Protein AF-A0A1B8RSX6-F1 (afdb_monomer_lite)

Secondary structure (DSSP, 8-state):
-----HHHHHHHHHHHHTTS-HHHHHHHHHHHHHHS-HHHHHHHHHHHHHHHHHHHHHHHHHHHHHHHHHHHHHHSTT-HHHHHHHHHHHHHHHHHHHHHHHHHHHHHHHHHHHHHHHHTT-S---HHHHHHHHHHHHTTT-

Sequence (142 aa):
MESKSYKDEMKELINKTGRKNFKDKNLMIVEDYYKRSEEDRVLLEKILKDFITDIDKVALLSLVVFTISPLIKALFNDNRLITIIVYLLLYVGSLKIITSFVKEYRFYNLYLDTINDIREKKIIVSKKLVEKIELQYDSKVE

pLDDT: mean 76.55, std 16.02, range [33.78, 93.25]

Foldseek 3Di:
DPPDPLVVVLVVLLVVCVPPDPVVNLLSLVLVLVVDDPVVNVVNLVVLVVLLVVLVVVVVVVVVVVVVLVVLCVVCVPPPPVSVVVVVVVVVVVVVVVVVSVSSNVSSVSSNVSVVCVVVCVPVCPVVNVVVSVVVVVVVVD

Radius of gyration: 21.36 Å; chains: 1; bounding box: 41×32×72 Å

Structure (mmCIF, N/CA/C/O backbone):
data_AF-A0A1B8RSX6-F1
#
_entry.id   AF-A0A1B8RSX6-F1
#
loop_
_atom_site.group_PDB
_atom_site.id
_atom_site.type_symbol
_atom_site.label_atom_id
_atom_site.label_alt_id
_atom_site.label_comp_id
_atom_site.label_asym_id
_atom_site.label_entity_id
_atom_site.label_seq_id
_atom_site.pdbx_PDB_ins_code
_atom_site.Cartn_x
_atom_site.Cartn_y
_atom_site.Cartn_z
_atom_site.occupancy
_atom_site.B_iso_or_equiv
_atom_site.auth_seq_id
_atom_site.auth_comp_id
_atom_site.auth_asym_id
_atom_site.auth_atom_id
_atom_site.pdbx_PDB_model_num
ATOM 1 N N . MET A 1 1 ? 3.512 21.001 16.336 1.00 39.47 1 MET A N 1
ATOM 2 C CA . MET A 1 1 ? 3.746 19.611 15.894 1.00 39.47 1 MET A CA 1
ATOM 3 C C . MET A 1 1 ? 3.639 19.612 14.386 1.00 39.47 1 MET A C 1
ATOM 5 O O . MET A 1 1 ? 2.578 19.959 13.889 1.00 39.47 1 MET A O 1
ATOM 9 N N . GLU A 1 2 ? 4.727 19.344 13.665 1.00 33.78 2 GLU A N 1
ATOM 10 C CA . GLU A 1 2 ? 4.635 19.134 12.216 1.00 33.78 2 GLU A CA 1
ATOM 11 C C . GLU A 1 2 ? 3.697 17.950 11.975 1.00 33.78 2 GLU A C 1
ATOM 13 O O . GLU A 1 2 ? 3.944 16.857 12.488 1.00 33.78 2 GLU A O 1
ATOM 18 N N . SER A 1 3 ? 2.588 18.169 11.262 1.00 49.25 3 SER A N 1
ATOM 19 C CA . SER A 1 3 ? 1.702 17.072 10.886 1.00 49.25 3 SER A CA 1
ATOM 20 C C . SER A 1 3 ? 2.465 16.197 9.897 1.00 49.25 3 SER A C 1
ATOM 22 O O . SER A 1 3 ? 2.623 16.565 8.729 1.00 49.25 3 SER A O 1
ATOM 24 N N . LYS A 1 4 ? 2.988 15.060 10.361 1.00 65.38 4 LYS A N 1
ATOM 25 C CA . LYS A 1 4 ? 3.533 14.039 9.467 1.00 65.38 4 LYS A CA 1
ATOM 26 C C . LYS A 1 4 ? 2.438 13.707 8.449 1.00 65.38 4 LYS A C 1
ATOM 28 O O . LYS A 1 4 ? 1.289 13.486 8.820 1.00 65.38 4 LYS A O 1
ATOM 33 N N . SER A 1 5 ? 2.764 13.747 7.160 1.00 84.00 5 SER A N 1
ATOM 34 C CA . SER A 1 5 ? 1.788 13.416 6.124 1.00 84.00 5 SER A CA 1
ATOM 35 C C . SER A 1 5 ? 1.351 11.961 6.294 1.00 84.00 5 SER A C 1
ATOM 37 O O . SER A 1 5 ? 2.199 11.085 6.473 1.00 84.00 5 SER A O 1
ATOM 39 N N . TYR A 1 6 ? 0.053 11.674 6.168 1.00 84.94 6 TYR A N 1
ATOM 40 C CA . TYR A 1 6 ? -0.481 10.304 6.180 1.00 84.94 6 TYR A CA 1
ATOM 41 C C . TYR A 1 6 ? 0.267 9.377 5.212 1.00 84.94 6 TYR A C 1
ATOM 43 O O . TYR A 1 6 ? 0.464 8.193 5.484 1.00 84.94 6 TYR A O 1
ATOM 51 N N . LYS A 1 7 ? 0.750 9.924 4.092 1.00 84.56 7 LYS A N 1
ATOM 52 C CA . LYS A 1 7 ? 1.560 9.189 3.118 1.00 84.56 7 LYS A CA 1
ATOM 53 C C . LYS A 1 7 ? 2.880 8.693 3.714 1.00 84.56 7 LYS A C 1
ATOM 55 O O . LYS A 1 7 ? 3.297 7.571 3.427 1.00 84.56 7 LYS A O 1
ATOM 60 N N . ASP A 1 8 ? 3.526 9.504 4.541 1.00 88.44 8 ASP A N 1
ATOM 61 C CA . ASP A 1 8 ? 4.802 9.164 5.169 1.00 88.44 8 ASP A CA 1
ATOM 62 C C . ASP A 1 8 ? 4.607 8.172 6.317 1.00 88.44 8 ASP A C 1
ATOM 64 O O . ASP A 1 8 ? 5.374 7.213 6.429 1.00 88.44 8 ASP A O 1
ATOM 68 N N . GLU A 1 9 ? 3.539 8.328 7.104 1.00 89.56 9 GLU A N 1
ATOM 69 C CA . GLU A 1 9 ? 3.153 7.352 8.131 1.00 89.56 9 GLU A CA 1
ATOM 70 C C . GLU A 1 9 ? 2.893 5.972 7.523 1.00 89.56 9 GLU A C 1
ATOM 72 O O . GLU A 1 9 ? 3.422 4.962 7.993 1.00 89.56 9 GLU A O 1
ATOM 77 N N . MET A 1 10 ? 2.133 5.925 6.426 1.00 91.25 10 MET A N 1
ATOM 78 C CA . MET A 1 10 ? 1.832 4.675 5.738 1.00 91.25 10 MET A CA 1
ATOM 79 C C . MET A 1 10 ? 3.077 4.040 5.115 1.00 91.25 10 MET A C 1
ATOM 81 O O . MET A 1 10 ? 3.253 2.826 5.211 1.00 91.25 10 MET A O 1
ATOM 85 N N . LYS A 1 11 ? 3.987 4.828 4.529 1.00 90.19 11 LYS A N 1
ATOM 86 C CA . LYS A 1 11 ? 5.282 4.318 4.044 1.00 90.19 11 LYS A CA 1
ATOM 87 C C . LYS A 1 11 ? 6.125 3.732 5.170 1.00 90.19 11 LYS A C 1
ATOM 89 O O . LYS A 1 11 ? 6.728 2.670 5.006 1.00 90.19 11 LYS A O 1
ATOM 94 N N . GLU A 1 12 ? 6.170 4.405 6.315 1.00 90.62 12 GLU A N 1
ATOM 95 C CA . GLU A 1 12 ? 6.879 3.914 7.493 1.00 90.62 12 GLU A CA 1
ATOM 96 C C . GLU A 1 12 ? 6.281 2.581 7.971 1.00 90.62 12 GLU A C 1
ATOM 98 O O . GLU A 1 12 ? 7.017 1.624 8.234 1.00 90.62 12 GLU A O 1
ATOM 103 N N . LEU A 1 13 ? 4.950 2.480 8.002 1.00 91.06 13 LEU A N 1
ATOM 104 C CA . LEU A 1 13 ? 4.243 1.263 8.389 1.00 91.06 13 LEU A CA 1
ATOM 105 C C . LEU A 1 13 ? 4.467 0.117 7.387 1.00 91.06 13 LEU A C 1
ATOM 107 O O . LEU A 1 13 ? 4.750 -1.008 7.806 1.00 91.06 13 LEU A O 1
ATOM 111 N N . ILE A 1 14 ? 4.452 0.389 6.078 1.00 91.31 14 ILE A N 1
ATOM 112 C CA . ILE A 1 14 ? 4.799 -0.578 5.018 1.00 91.31 14 ILE A CA 1
ATOM 113 C C . ILE A 1 14 ? 6.221 -1.107 5.211 1.00 91.31 14 ILE A C 1
ATOM 115 O O . ILE A 1 14 ? 6.457 -2.315 5.150 1.00 91.31 14 ILE A O 1
ATOM 119 N N . ASN A 1 15 ? 7.180 -0.226 5.490 1.00 89.88 15 ASN A N 1
ATOM 120 C CA . ASN A 1 15 ? 8.573 -0.620 5.691 1.00 89.88 15 ASN A CA 1
ATOM 121 C C . ASN A 1 15 ? 8.744 -1.491 6.945 1.00 89.88 15 ASN A C 1
ATOM 123 O O . ASN A 1 15 ? 9.442 -2.508 6.898 1.00 89.88 15 ASN A O 1
ATOM 127 N N . LYS A 1 16 ? 8.063 -1.147 8.046 1.00 87.88 16 LYS A N 1
ATOM 128 C CA . LYS A 1 16 ? 8.081 -1.935 9.292 1.00 87.88 16 LYS A CA 1
ATOM 129 C C . LYS A 1 16 ? 7.385 -3.293 9.149 1.00 87.88 16 LYS A C 1
ATOM 131 O O . LYS A 1 16 ? 7.770 -4.256 9.815 1.00 87.88 16 LYS A O 1
ATOM 136 N N . THR A 1 17 ? 6.369 -3.382 8.295 1.00 87.50 17 THR A N 1
ATOM 137 C CA . THR A 1 17 ? 5.570 -4.599 8.088 1.00 87.50 17 THR A CA 1
ATOM 138 C C . THR A 1 17 ? 6.101 -5.486 6.963 1.00 87.50 17 THR A C 1
ATOM 140 O O . THR A 1 17 ? 5.849 -6.688 6.974 1.00 87.50 17 THR A O 1
ATOM 143 N N . GLY A 1 18 ? 6.875 -4.953 6.013 1.00 78.81 18 GLY A N 1
ATOM 144 C CA . GLY A 1 18 ? 7.213 -5.611 4.745 1.00 78.81 18 GLY A CA 1
ATOM 145 C C . GLY A 1 18 ? 7.792 -7.026 4.859 1.00 78.81 18 GLY A C 1
ATOM 146 O O . GLY A 1 18 ? 7.445 -7.886 4.048 1.00 78.81 18 GLY A O 1
ATOM 147 N N . ARG A 1 19 ? 8.609 -7.295 5.888 1.00 82.38 19 ARG A N 1
ATOM 148 C CA . ARG A 1 19 ? 9.248 -8.607 6.134 1.00 82.38 19 ARG A CA 1
ATOM 149 C C . ARG A 1 19 ? 8.492 -9.517 7.108 1.00 82.38 19 ARG A C 1
ATOM 151 O O . ARG A 1 19 ? 8.939 -10.631 7.359 1.00 82.38 19 ARG A O 1
ATOM 158 N N . LYS A 1 20 ? 7.380 -9.055 7.679 1.00 84.44 20 LYS A N 1
ATOM 159 C CA . LYS A 1 20 ? 6.616 -9.818 8.671 1.00 84.44 20 LYS A CA 1
ATOM 160 C C . LYS A 1 20 ? 5.641 -10.796 8.011 1.00 84.44 20 LYS A C 1
ATOM 162 O O . LYS A 1 20 ? 5.239 -10.614 6.856 1.00 84.44 20 LYS A O 1
ATOM 167 N N . ASN A 1 21 ? 5.257 -11.834 8.753 1.00 83.94 21 ASN A N 1
ATOM 168 C CA . ASN A 1 21 ? 4.205 -12.757 8.329 1.00 83.94 21 ASN A CA 1
ATOM 169 C C . ASN A 1 21 ? 2.832 -12.049 8.324 1.00 83.94 21 ASN A C 1
ATOM 171 O O . ASN A 1 21 ? 2.674 -10.963 8.877 1.00 83.94 21 ASN A O 1
ATOM 175 N N . PHE A 1 22 ? 1.833 -12.657 7.685 1.00 77.31 22 PHE A N 1
ATOM 176 C CA . PHE A 1 22 ? 0.498 -12.065 7.536 1.00 77.31 22 PHE A CA 1
ATOM 177 C C . PHE A 1 22 ? -0.171 -11.717 8.878 1.00 77.31 22 PHE A C 1
ATOM 179 O O . PHE A 1 22 ? -0.727 -10.634 9.028 1.00 77.31 22 PHE A O 1
ATOM 186 N N . LYS A 1 23 ? -0.060 -12.598 9.879 1.00 76.06 23 LYS A N 1
ATOM 187 C CA . LYS A 1 23 ? -0.668 -12.399 11.201 1.00 76.06 23 LYS A CA 1
ATOM 188 C C . LYS A 1 23 ? -0.088 -11.177 11.918 1.00 76.06 23 LYS A C 1
ATOM 190 O O . LYS A 1 23 ? -0.837 -10.364 12.449 1.00 76.06 23 LYS A O 1
ATOM 195 N N . ASP A 1 24 ? 1.231 -11.028 11.888 1.00 82.06 24 ASP A N 1
ATOM 196 C CA . ASP A 1 24 ? 1.929 -9.903 12.509 1.00 82.06 24 ASP A CA 1
ATOM 197 C C . ASP A 1 24 ? 1.645 -8.587 11.775 1.00 82.06 24 ASP A C 1
ATOM 199 O O . ASP A 1 24 ? 1.589 -7.533 12.403 1.00 82.06 24 ASP A O 1
ATOM 203 N N . LYS A 1 25 ? 1.444 -8.634 10.451 1.00 83.94 25 LYS A N 1
ATOM 204 C CA . LYS A 1 25 ? 1.013 -7.466 9.668 1.00 83.94 25 LYS A CA 1
ATOM 205 C C . LYS A 1 25 ? -0.362 -6.986 10.114 1.00 83.94 25 LYS A C 1
ATOM 207 O O . LYS A 1 25 ? -0.501 -5.809 10.433 1.00 83.94 25 LYS A O 1
ATOM 212 N N . ASN A 1 26 ? -1.332 -7.896 10.198 1.00 83.12 26 ASN A N 1
ATOM 213 C CA . ASN A 1 26 ? -2.678 -7.563 10.661 1.00 83.12 26 ASN A CA 1
ATOM 214 C C . ASN A 1 26 ? -2.646 -7.015 12.085 1.00 83.12 26 ASN A C 1
ATOM 216 O O . ASN A 1 26 ? -3.274 -6.001 12.356 1.00 83.12 26 ASN A O 1
ATOM 220 N N . LEU A 1 27 ? -1.859 -7.623 12.977 1.00 82.25 27 LEU A N 1
ATOM 221 C CA . LEU A 1 27 ? -1.719 -7.137 14.346 1.00 82.25 27 LEU A CA 1
ATOM 222 C C . LEU A 1 27 ? -1.222 -5.685 14.397 1.00 82.25 27 LEU A C 1
ATOM 224 O O . LEU A 1 27 ? -1.789 -4.864 15.109 1.00 82.25 27 LEU A O 1
ATOM 228 N N . MET A 1 28 ? -0.198 -5.352 13.610 1.00 87.69 28 MET A N 1
ATOM 229 C CA . MET A 1 28 ? 0.330 -3.987 13.554 1.00 87.69 28 MET A CA 1
ATOM 230 C C . MET A 1 28 ? -0.666 -2.981 12.972 1.00 87.69 28 MET A C 1
ATOM 232 O O . MET A 1 28 ? -0.682 -1.836 13.410 1.00 87.69 28 MET A O 1
ATOM 236 N N . ILE A 1 29 ? -1.481 -3.395 11.999 1.00 89.50 29 ILE A N 1
ATOM 237 C CA . ILE A 1 29 ? -2.552 -2.566 11.430 1.00 89.50 29 ILE A CA 1
ATOM 238 C C . ILE A 1 29 ? -3.623 -2.292 12.489 1.00 89.50 29 ILE A C 1
ATOM 240 O O . ILE A 1 29 ? -4.017 -1.146 12.679 1.00 89.50 29 ILE A O 1
ATOM 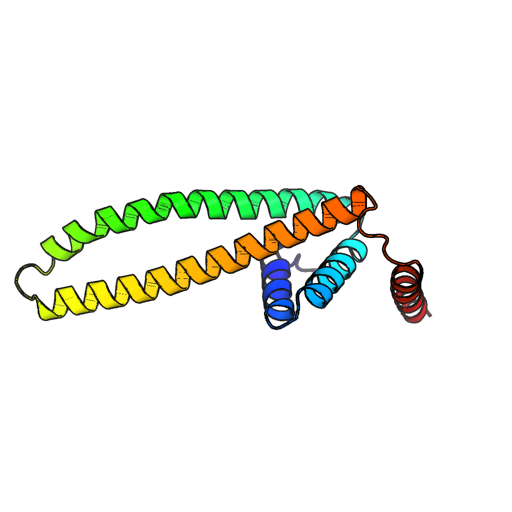244 N N . VAL A 1 30 ? -4.048 -3.329 13.217 1.00 86.19 30 VAL A N 1
ATOM 245 C CA . VAL A 1 30 ? -5.008 -3.207 14.323 1.00 86.19 30 VAL A CA 1
ATOM 246 C C . VAL A 1 30 ? -4.471 -2.239 15.383 1.00 86.19 30 VAL A C 1
ATOM 248 O O . VAL A 1 30 ? -5.170 -1.312 15.781 1.00 86.19 30 VAL A O 1
ATOM 251 N N . GLU A 1 31 ? -3.218 -2.410 15.809 1.00 86.38 31 GLU A N 1
ATOM 252 C CA . GLU A 1 31 ? -2.580 -1.517 16.781 1.00 86.38 31 GLU A CA 1
ATOM 253 C C . GLU A 1 31 ? -2.494 -0.064 16.291 1.00 86.38 31 GLU A C 1
ATOM 255 O O . GLU A 1 31 ? -2.723 0.849 17.079 1.00 86.38 31 GLU A O 1
ATOM 260 N N . ASP A 1 32 ? -2.149 0.170 15.021 1.00 90.06 32 ASP A N 1
ATOM 261 C CA . ASP A 1 32 ? -2.099 1.519 14.440 1.00 90.06 32 ASP A CA 1
ATOM 262 C C . ASP A 1 32 ? -3.491 2.164 14.398 1.00 90.06 32 ASP A C 1
ATOM 264 O O . ASP A 1 32 ? -3.652 3.309 14.815 1.00 90.06 32 ASP A O 1
ATOM 268 N N . TYR A 1 33 ? -4.507 1.409 13.978 1.00 87.88 33 TYR A N 1
ATOM 269 C CA . TYR A 1 33 ? -5.884 1.888 13.893 1.00 87.88 33 TYR A CA 1
ATOM 270 C C . TYR A 1 33 ? -6.441 2.273 15.270 1.00 87.88 33 TYR A C 1
ATOM 272 O O . TYR A 1 33 ? -7.013 3.353 15.434 1.00 87.88 33 TYR A O 1
ATOM 280 N N . TYR A 1 34 ? -6.227 1.439 16.294 1.00 85.12 34 TYR A N 1
ATOM 281 C CA . TYR A 1 34 ? -6.733 1.713 17.642 1.00 85.12 34 TYR A CA 1
ATOM 282 C C . TYR A 1 34 ? -5.986 2.834 18.377 1.00 85.12 34 TYR A C 1
ATOM 284 O O . TYR A 1 34 ? -6.588 3.489 19.225 1.00 85.12 34 TYR A O 1
ATOM 292 N N . LYS A 1 35 ? -4.726 3.121 18.026 1.00 87.62 35 LYS A N 1
ATOM 293 C CA . LYS A 1 35 ? -3.972 4.262 18.585 1.00 87.62 35 LYS A CA 1
ATOM 294 C C . LYS A 1 35 ? -4.497 5.627 18.135 1.00 87.62 35 LYS A C 1
ATOM 296 O O . LYS A 1 35 ? -4.166 6.632 18.755 1.00 87.62 35 LYS A O 1
ATOM 301 N N . ARG A 1 36 ? -5.274 5.676 17.053 1.00 85.00 36 ARG A N 1
ATOM 302 C CA . ARG A 1 36 ? -5.829 6.913 16.489 1.00 85.00 36 ARG A CA 1
ATOM 303 C C . ARG A 1 36 ? -7.157 7.277 17.151 1.00 85.00 36 ARG A C 1
ATOM 305 O O . ARG A 1 36 ? -7.888 6.391 17.607 1.00 85.00 36 ARG A O 1
ATOM 312 N N . SER A 1 37 ? -7.465 8.574 17.167 1.00 86.81 37 SER A N 1
ATOM 313 C CA . SER A 1 37 ? -8.775 9.086 17.579 1.00 86.81 37 SER A CA 1
ATOM 314 C C . SER A 1 37 ? -9.876 8.615 16.618 1.00 86.81 37 SER A C 1
ATOM 316 O O . SER A 1 37 ? -9.597 8.175 15.502 1.00 86.81 37 SER A O 1
ATOM 318 N N . GLU A 1 38 ? -11.140 8.685 17.034 1.00 81.38 38 GLU A N 1
ATOM 319 C CA . GLU A 1 38 ? -12.261 8.282 16.175 1.00 81.38 38 GLU A CA 1
ATOM 320 C C . GLU A 1 38 ? -12.347 9.129 14.895 1.00 81.38 38 GLU A C 1
ATOM 322 O O . GLU A 1 38 ? -12.512 8.583 13.803 1.00 81.38 38 GLU A O 1
ATOM 327 N N . GLU A 1 39 ? -12.139 10.441 15.010 1.00 85.75 39 GLU A N 1
ATOM 328 C CA . GLU A 1 39 ? -12.108 11.364 13.872 1.00 85.75 39 GLU A CA 1
ATOM 329 C C . GLU A 1 39 ? -10.959 11.033 12.903 1.00 85.75 39 GLU A C 1
ATOM 331 O O . GLU A 1 39 ? -11.168 10.953 11.687 1.00 85.75 39 GLU A O 1
ATOM 336 N N . ASP A 1 40 ? -9.765 10.740 13.434 1.00 87.44 40 ASP A N 1
ATOM 337 C CA . ASP A 1 40 ? -8.598 10.363 12.627 1.00 87.44 40 ASP A CA 1
ATOM 338 C C . ASP A 1 40 ? -8.782 9.018 11.921 1.00 87.44 40 ASP A C 1
ATOM 340 O O . ASP A 1 40 ? -8.294 8.837 10.807 1.00 87.44 40 ASP A O 1
ATOM 344 N N . ARG A 1 41 ? -9.493 8.060 12.529 1.00 88.06 41 ARG A N 1
ATOM 345 C CA . ARG A 1 41 ? -9.796 6.765 11.893 1.00 88.06 41 ARG A CA 1
ATOM 346 C C . ARG A 1 41 ? -10.662 6.949 10.651 1.00 88.06 41 ARG A C 1
ATOM 348 O O . ARG A 1 41 ? -10.366 6.375 9.603 1.00 88.06 41 ARG A O 1
ATOM 355 N N . VAL A 1 42 ? -11.692 7.791 10.747 1.00 87.62 42 VAL A N 1
ATOM 356 C CA . VAL A 1 42 ? -12.568 8.111 9.609 1.00 87.62 42 VAL A CA 1
ATOM 357 C C . VAL A 1 42 ? -11.784 8.817 8.502 1.00 87.62 42 VAL A C 1
ATOM 359 O O . VAL A 1 42 ? -11.983 8.525 7.318 1.00 87.62 42 VAL A O 1
ATOM 362 N N . LEU A 1 43 ? -10.886 9.734 8.868 1.00 89.56 43 LEU A N 1
ATOM 363 C CA . LEU A 1 43 ? -10.032 10.428 7.906 1.00 89.56 43 LEU A CA 1
ATOM 364 C C . LEU A 1 43 ? -9.041 9.468 7.232 1.00 89.56 43 LEU A C 1
ATOM 366 O O . LEU A 1 43 ? -8.920 9.478 6.006 1.00 89.56 43 LEU A O 1
ATOM 370 N N . LEU A 1 44 ? -8.396 8.596 8.007 1.00 90.75 44 LEU A N 1
ATOM 371 C CA . LEU A 1 44 ? -7.469 7.584 7.508 1.00 90.75 44 LEU A CA 1
ATOM 372 C C . LEU A 1 44 ? -8.136 6.666 6.478 1.00 90.75 44 LEU A C 1
ATOM 374 O O . LEU A 1 44 ? -7.556 6.410 5.427 1.00 90.75 44 LEU A O 1
ATOM 378 N N . GLU A 1 45 ? -9.358 6.200 6.735 1.00 90.88 45 GLU A N 1
ATOM 379 C CA . GLU A 1 45 ? -10.094 5.349 5.790 1.00 90.88 45 GLU A CA 1
ATOM 380 C C . GLU A 1 45 ? -10.352 6.031 4.446 1.00 90.88 45 GLU A C 1
ATOM 382 O O . GLU A 1 45 ? -10.230 5.394 3.397 1.00 90.88 45 GLU A O 1
ATOM 387 N N . LYS A 1 46 ? -10.709 7.321 4.463 1.00 90.75 46 LYS A N 1
ATOM 388 C CA . LYS A 1 46 ? -10.886 8.107 3.233 1.00 90.75 46 LYS A CA 1
ATOM 389 C C . LYS A 1 46 ? -9.564 8.222 2.480 1.00 90.75 46 LYS A C 1
ATOM 391 O O . LYS A 1 46 ? -9.512 7.916 1.294 1.00 90.75 46 LYS A O 1
ATOM 396 N N . ILE A 1 47 ? -8.488 8.548 3.191 1.00 91.50 47 ILE A N 1
ATOM 397 C CA . ILE A 1 47 ? -7.152 8.703 2.607 1.00 91.50 47 ILE A CA 1
ATOM 398 C C . ILE A 1 47 ? -6.631 7.384 2.017 1.00 91.50 47 ILE A C 1
ATOM 400 O O . ILE A 1 47 ? -6.051 7.381 0.935 1.00 91.50 47 ILE A O 1
ATOM 404 N N . LEU A 1 48 ? -6.856 6.247 2.682 1.00 92.44 48 LEU A N 1
ATOM 405 C CA . LEU A 1 48 ? -6.475 4.931 2.159 1.00 92.44 48 LEU A CA 1
ATOM 406 C C . LEU A 1 48 ? -7.193 4.617 0.838 1.00 92.44 48 LEU A C 1
ATOM 408 O O . LEU A 1 48 ? -6.568 4.100 -0.089 1.00 92.44 48 LEU A O 1
ATOM 412 N N . LYS A 1 49 ? -8.482 4.963 0.725 1.00 92.88 49 LYS A N 1
ATOM 413 C CA . LYS A 1 49 ? -9.245 4.821 -0.526 1.00 92.88 49 LYS A CA 1
ATOM 414 C C . LYS A 1 49 ? -8.726 5.748 -1.622 1.00 92.88 49 LYS A C 1
ATOM 416 O O . LYS A 1 49 ? -8.621 5.319 -2.773 1.00 92.88 49 LYS A O 1
ATOM 421 N N . ASP A 1 50 ? -8.360 6.977 -1.272 1.00 91.12 50 ASP A N 1
ATOM 422 C CA . ASP A 1 50 ? -7.767 7.924 -2.219 1.00 91.12 50 ASP A CA 1
ATOM 423 C C . ASP A 1 50 ? -6.417 7.410 -2.737 1.00 91.12 50 ASP A C 1
ATOM 425 O O . ASP A 1 50 ? -6.186 7.406 -3.945 1.00 91.12 50 ASP A O 1
ATOM 429 N N . PHE A 1 51 ? -5.563 6.865 -1.863 1.00 90.06 51 PHE A N 1
ATOM 430 C CA . PHE A 1 51 ? -4.295 6.255 -2.274 1.00 90.06 51 PHE A CA 1
ATOM 431 C C . PHE A 1 51 ? -4.489 5.070 -3.219 1.00 90.06 51 PHE A C 1
ATOM 433 O O . PHE A 1 51 ? -3.773 4.967 -4.212 1.00 90.06 51 PHE A O 1
ATOM 440 N N . ILE A 1 52 ? -5.457 4.191 -2.949 1.00 89.81 52 ILE A N 1
ATOM 441 C CA . ILE A 1 52 ? -5.799 3.080 -3.851 1.00 89.81 52 ILE A CA 1
ATOM 442 C C . ILE A 1 52 ? -6.234 3.623 -5.216 1.00 89.81 52 ILE A C 1
ATOM 444 O O . ILE A 1 52 ? -5.698 3.211 -6.243 1.00 89.81 52 ILE A O 1
ATOM 448 N N . THR A 1 53 ? -7.134 4.607 -5.214 1.00 88.75 53 THR A N 1
ATOM 449 C CA . THR A 1 53 ? -7.657 5.235 -6.435 1.00 88.75 53 THR A CA 1
ATOM 450 C C . THR A 1 53 ? -6.547 5.896 -7.254 1.00 88.75 53 THR A C 1
ATOM 452 O O . THR A 1 53 ? -6.537 5.817 -8.482 1.00 88.75 53 THR A O 1
ATOM 455 N N . ASP A 1 54 ? -5.583 6.539 -6.599 1.00 85.69 54 ASP A N 1
ATOM 456 C CA . ASP A 1 54 ? -4.437 7.141 -7.275 1.00 85.69 54 ASP A CA 1
ATOM 457 C C . ASP A 1 54 ? -3.512 6.092 -7.898 1.00 85.69 54 ASP A C 1
ATOM 459 O O . ASP A 1 54 ? -3.026 6.298 -9.011 1.00 85.69 54 ASP A O 1
ATOM 463 N N . ILE A 1 55 ? -3.312 4.943 -7.246 1.00 84.38 55 ILE A N 1
ATOM 464 C CA . ILE A 1 55 ? -2.553 3.829 -7.833 1.00 84.38 55 ILE A CA 1
ATOM 465 C C . ILE A 1 55 ? -3.289 3.244 -9.046 1.00 84.38 55 ILE A C 1
ATOM 467 O O . ILE A 1 55 ? -2.655 2.972 -10.068 1.00 84.38 55 ILE A O 1
ATOM 471 N N . ASP A 1 56 ? -4.614 3.118 -8.988 1.00 80.44 56 ASP A N 1
ATOM 472 C CA . ASP A 1 56 ? -5.416 2.643 -10.122 1.00 80.44 56 ASP A CA 1
ATOM 473 C C . ASP A 1 56 ? -5.310 3.592 -11.331 1.00 80.44 56 ASP A C 1
ATOM 475 O O . ASP A 1 56 ? -5.192 3.144 -12.475 1.00 80.44 56 ASP A O 1
ATOM 479 N N . LYS A 1 57 ? -5.226 4.912 -11.105 1.00 78.38 57 LYS A N 1
ATOM 480 C CA . LYS A 1 57 ? -4.911 5.881 -12.176 1.00 78.38 57 LYS A CA 1
ATOM 481 C C . LYS A 1 57 ? -3.504 5.672 -12.748 1.00 78.38 57 LYS A C 1
ATOM 483 O O . LYS A 1 57 ? -3.296 5.861 -13.945 1.00 78.38 57 LYS A O 1
ATOM 488 N N . VAL A 1 58 ? -2.529 5.264 -11.933 1.00 72.69 58 VAL A N 1
ATOM 489 C CA . VAL A 1 58 ? -1.168 4.944 -12.406 1.00 72.69 58 VAL A CA 1
ATOM 490 C C . VAL A 1 58 ? -1.148 3.680 -13.272 1.00 72.69 58 VAL A C 1
ATOM 492 O O . VAL A 1 58 ? -0.351 3.598 -14.209 1.00 72.69 58 VAL A O 1
ATOM 495 N N . ALA A 1 59 ? -2.060 2.728 -13.058 1.00 66.25 59 ALA A N 1
ATOM 496 C CA . ALA A 1 59 ? -2.218 1.601 -13.978 1.00 66.25 59 ALA A CA 1
ATOM 497 C C . ALA A 1 59 ? -2.571 2.075 -15.403 1.00 66.25 59 ALA A C 1
ATOM 499 O O . ALA A 1 59 ? -2.061 1.514 -16.372 1.00 66.25 59 ALA A O 1
ATOM 500 N N . LEU A 1 60 ? -3.327 3.170 -15.556 1.00 62.75 60 LEU A N 1
ATOM 501 C CA . LEU A 1 60 ? -3.589 3.790 -16.864 1.00 62.75 60 LEU A CA 1
ATOM 502 C C . LEU A 1 60 ? -2.341 4.465 -17.459 1.00 62.75 60 LEU A C 1
ATOM 504 O O . LEU A 1 60 ? -2.145 4.417 -18.671 1.00 62.75 60 LEU A O 1
ATOM 508 N N .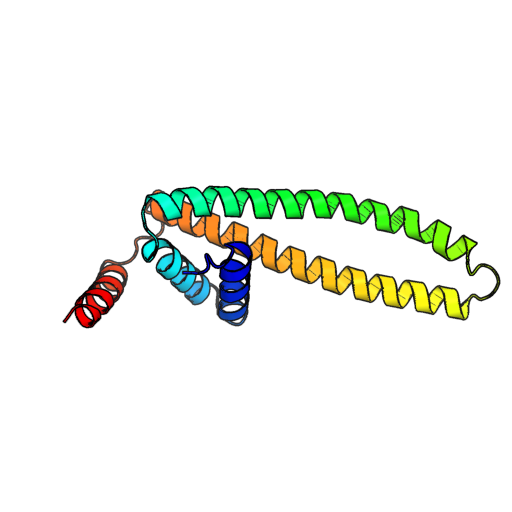 LEU A 1 61 ? -1.443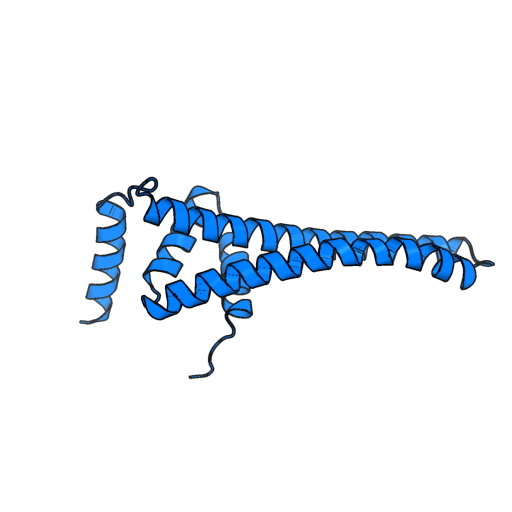 5.018 -16.634 1.00 61.50 61 LEU A N 1
ATOM 509 C CA . LEU A 1 61 ? -0.151 5.564 -17.087 1.00 61.50 61 LEU A CA 1
ATOM 510 C C . LEU A 1 61 ? 0.773 4.493 -17.691 1.00 61.50 61 LEU A C 1
ATOM 512 O O . LEU A 1 61 ? 1.642 4.829 -18.494 1.00 61.50 61 LEU A O 1
ATOM 516 N N . SER A 1 62 ? 0.570 3.205 -17.387 1.00 64.12 62 SER A N 1
ATOM 517 C CA . SER A 1 62 ? 1.319 2.119 -18.040 1.00 64.12 62 SER A CA 1
ATOM 518 C C . SER A 1 62 ? 1.095 2.064 -19.562 1.00 64.12 62 SER A C 1
ATOM 520 O O . SER A 1 62 ? 1.998 1.658 -20.294 1.00 64.12 62 SER A O 1
ATOM 522 N N . LEU A 1 63 ? -0.038 2.574 -20.068 1.00 64.38 63 LEU A N 1
ATOM 523 C CA . LEU A 1 63 ? -0.297 2.715 -21.508 1.00 64.38 63 LEU A CA 1
ATOM 524 C C . LEU A 1 63 ? 0.663 3.705 -22.184 1.00 64.38 63 LEU A C 1
ATOM 526 O O . LEU A 1 63 ? 1.016 3.525 -23.348 1.00 64.38 63 LEU A O 1
ATOM 530 N N . VAL A 1 64 ? 1.165 4.704 -21.451 1.00 66.19 64 VAL A N 1
ATOM 531 C CA . VAL A 1 64 ? 2.137 5.680 -21.972 1.00 66.19 64 VAL A CA 1
ATOM 532 C C . VAL A 1 64 ? 3.475 5.007 -22.312 1.00 66.19 64 VAL A C 1
ATOM 534 O O . VAL A 1 64 ? 4.168 5.416 -23.246 1.00 66.19 64 VAL A O 1
ATOM 537 N N . VAL A 1 65 ? 3.821 3.904 -21.640 1.00 65.44 65 VAL A N 1
ATOM 538 C CA . VAL A 1 65 ? 5.033 3.120 -21.942 1.00 65.44 65 VAL A CA 1
ATOM 539 C C . VAL A 1 65 ? 4.984 2.537 -23.362 1.00 65.44 65 VAL A C 1
ATOM 541 O O . VAL A 1 65 ? 6.009 2.495 -24.047 1.00 65.44 65 VAL A O 1
ATOM 544 N N . PHE A 1 66 ? 3.794 2.180 -23.861 1.00 66.44 66 PHE A N 1
ATOM 545 C CA . PHE A 1 66 ? 3.623 1.726 -25.245 1.00 66.44 66 PHE A CA 1
ATOM 546 C C . PHE A 1 66 ? 3.867 2.848 -26.260 1.00 66.44 66 PHE A C 1
ATOM 548 O O . PHE A 1 66 ? 4.459 2.598 -27.309 1.00 66.44 66 PHE A O 1
ATOM 555 N N . THR A 1 67 ? 3.497 4.091 -25.935 1.00 67.88 67 THR A N 1
ATOM 556 C CA . THR A 1 67 ? 3.774 5.260 -26.793 1.00 67.88 67 THR A CA 1
ATOM 557 C C . THR A 1 67 ? 5.237 5.713 -26.769 1.00 67.88 67 THR A C 1
ATOM 559 O O . THR A 1 67 ? 5.709 6.314 -27.730 1.00 67.88 67 THR A O 1
ATOM 562 N N . ILE A 1 68 ? 5.993 5.380 -25.719 1.00 73.06 68 ILE A N 1
ATOM 563 C CA . ILE A 1 68 ? 7.418 5.726 -25.597 1.00 73.06 68 ILE A CA 1
ATOM 564 C C . ILE A 1 68 ? 8.302 4.858 -26.513 1.00 73.06 68 ILE A C 1
ATOM 566 O O . ILE A 1 68 ? 9.318 5.333 -27.021 1.00 73.06 68 ILE A O 1
ATOM 570 N N . SER A 1 69 ? 7.907 3.613 -26.794 1.00 72.44 69 SER A N 1
ATOM 571 C CA . SER A 1 69 ? 8.669 2.717 -27.681 1.00 72.44 69 SER A CA 1
ATOM 572 C C . SER A 1 69 ? 8.906 3.275 -29.098 1.00 72.44 69 SER A C 1
ATOM 574 O O . SER A 1 69 ? 10.061 3.350 -29.524 1.00 72.44 69 SER A O 1
ATOM 576 N N . PRO A 1 70 ? 7.885 3.726 -29.855 1.00 71.81 70 PRO A N 1
ATOM 577 C CA . PRO A 1 70 ? 8.122 4.306 -31.178 1.00 71.81 70 PRO A CA 1
ATOM 578 C C . PRO A 1 70 ? 8.983 5.580 -31.130 1.00 71.81 70 PRO A C 1
ATOM 580 O O . PRO A 1 70 ? 9.787 5.783 -32.037 1.00 71.81 70 PRO A O 1
ATOM 583 N N . LEU A 1 71 ? 8.898 6.384 -30.062 1.00 72.56 71 LEU A N 1
ATOM 584 C CA . LEU A 1 71 ? 9.743 7.572 -29.870 1.00 72.56 71 LEU A CA 1
ATOM 585 C C . LEU A 1 71 ? 11.223 7.210 -29.681 1.00 72.56 71 LEU A C 1
ATOM 587 O O . LEU A 1 71 ? 12.091 7.810 -30.310 1.00 72.56 71 LEU A O 1
ATOM 591 N N . ILE A 1 72 ? 11.525 6.194 -28.869 1.00 73.94 72 ILE A N 1
ATOM 592 C CA . ILE A 1 72 ? 12.904 5.713 -28.672 1.00 73.94 72 ILE A CA 1
ATOM 593 C C . ILE A 1 72 ? 13.468 5.160 -29.974 1.00 73.94 72 ILE A C 1
ATOM 595 O O . ILE A 1 72 ? 14.610 5.445 -30.331 1.00 73.94 72 ILE A O 1
ATOM 599 N N . LYS A 1 73 ? 12.657 4.393 -30.709 1.00 73.75 73 LYS A N 1
ATOM 600 C CA . LYS A 1 73 ? 13.059 3.846 -32.005 1.00 73.75 73 LYS A CA 1
ATOM 601 C C . LYS A 1 73 ? 13.337 4.953 -33.030 1.00 73.75 73 LYS A C 1
ATOM 603 O O . LYS A 1 73 ? 14.277 4.818 -33.803 1.00 73.75 73 LYS A O 1
ATOM 608 N N . ALA A 1 74 ? 12.565 6.042 -33.010 1.00 73.38 74 ALA A N 1
ATOM 609 C CA . ALA A 1 74 ? 12.787 7.201 -33.872 1.00 73.38 74 ALA A CA 1
ATOM 610 C C . ALA A 1 74 ? 14.076 7.970 -33.522 1.00 73.38 74 ALA A C 1
ATOM 612 O O . ALA A 1 74 ? 14.769 8.427 -34.425 1.00 73.38 74 ALA A O 1
ATOM 613 N N . LEU A 1 75 ? 14.425 8.080 -32.234 1.00 75.38 75 LEU A N 1
ATOM 614 C CA . LEU A 1 75 ? 15.609 8.819 -31.771 1.00 75.38 75 LEU A CA 1
ATOM 615 C C . LEU A 1 75 ? 16.936 8.065 -31.961 1.00 75.38 75 LEU A C 1
ATOM 617 O O . LEU A 1 75 ? 17.969 8.696 -32.157 1.00 75.38 75 LEU A O 1
ATOM 621 N N . PHE A 1 76 ? 16.925 6.730 -31.900 1.00 76.12 76 PHE A N 1
ATOM 622 C CA . PHE A 1 76 ? 18.143 5.901 -31.918 1.00 76.12 76 PHE A CA 1
ATOM 623 C C . PHE A 1 76 ? 18.215 4.931 -33.106 1.00 76.12 76 PHE A C 1
ATOM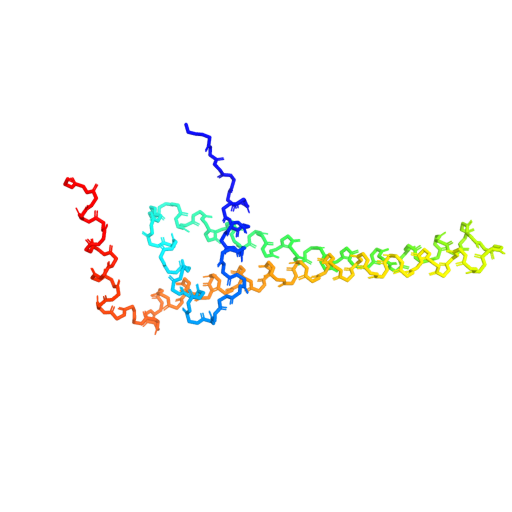 625 O O . PHE A 1 76 ? 18.905 3.911 -33.038 1.00 76.12 76 PHE A O 1
ATOM 632 N N . ASN A 1 77 ? 17.516 5.256 -34.198 1.00 68.94 77 ASN A N 1
ATOM 633 C CA . ASN A 1 77 ? 17.274 4.372 -35.343 1.00 68.94 77 ASN A CA 1
ATOM 634 C C . ASN A 1 77 ? 18.552 3.721 -35.922 1.00 68.94 77 ASN A C 1
ATOM 636 O O . ASN A 1 77 ? 18.526 2.553 -36.310 1.00 68.94 77 ASN A O 1
ATOM 640 N N . ASP A 1 78 ? 19.682 4.433 -35.894 1.00 74.69 78 ASP A N 1
ATOM 641 C CA . ASP A 1 78 ? 20.951 3.974 -36.477 1.00 74.69 78 ASP A CA 1
ATOM 642 C C . ASP A 1 78 ? 21.817 3.137 -35.520 1.00 74.69 78 ASP A C 1
ATOM 644 O O . ASP A 1 78 ? 22.693 2.391 -35.957 1.00 74.69 78 ASP A O 1
ATOM 648 N N . ASN A 1 79 ? 21.556 3.186 -34.209 1.00 80.69 79 ASN A N 1
ATOM 649 C CA . ASN A 1 79 ? 22.353 2.488 -33.198 1.00 80.69 79 ASN A CA 1
ATOM 650 C C . ASN A 1 79 ? 21.520 1.443 -32.448 1.00 80.69 79 ASN A C 1
ATOM 652 O O . ASN A 1 79 ? 21.005 1.670 -31.346 1.00 80.69 79 ASN A O 1
ATOM 656 N N . ARG A 1 80 ? 21.451 0.237 -33.030 1.00 79.56 80 ARG A N 1
ATOM 657 C CA . ARG A 1 80 ? 20.743 -0.922 -32.452 1.00 79.56 80 ARG A CA 1
ATOM 658 C C . ARG A 1 80 ? 21.193 -1.251 -31.025 1.00 79.56 80 ARG A C 1
ATOM 660 O O . ARG A 1 80 ? 20.345 -1.509 -30.179 1.00 79.56 80 ARG A O 1
ATOM 667 N N . LEU A 1 81 ? 22.498 -1.210 -30.744 1.00 82.50 81 LEU A N 1
ATOM 668 C CA . LEU A 1 81 ? 23.048 -1.505 -29.411 1.00 82.50 81 LEU A CA 1
ATOM 669 C C . LEU A 1 81 ? 22.565 -0.506 -28.348 1.00 82.50 81 LEU A C 1
ATOM 671 O O . LEU A 1 81 ? 22.102 -0.919 -27.288 1.00 82.50 81 LEU A O 1
ATOM 675 N N . ILE A 1 82 ? 22.602 0.796 -28.653 1.00 83.12 82 ILE A N 1
ATOM 676 C CA . ILE A 1 82 ? 22.131 1.854 -27.743 1.00 83.12 82 ILE A CA 1
ATOM 677 C C . ILE A 1 82 ? 20.626 1.714 -27.510 1.00 83.12 82 ILE A C 1
ATOM 679 O O . ILE A 1 82 ? 20.172 1.738 -26.369 1.00 83.12 82 ILE A O 1
ATOM 683 N N . THR A 1 83 ? 19.863 1.480 -28.579 1.00 81.19 83 THR A N 1
ATOM 684 C CA . THR A 1 83 ? 18.414 1.256 -28.510 1.00 81.19 83 THR A CA 1
ATOM 685 C C . THR A 1 83 ? 18.063 0.096 -27.570 1.00 81.19 83 THR A C 1
ATOM 687 O O . THR A 1 83 ? 17.188 0.236 -26.716 1.00 81.19 83 THR A O 1
ATOM 690 N N . ILE A 1 84 ? 18.771 -1.036 -27.680 1.00 82.44 84 ILE A N 1
ATOM 691 C CA . ILE A 1 84 ? 18.576 -2.205 -26.806 1.00 82.44 84 ILE A CA 1
ATOM 692 C C . ILE A 1 84 ? 18.862 -1.851 -25.343 1.00 82.44 84 ILE A C 1
ATOM 694 O O . ILE A 1 84 ? 18.057 -2.181 -24.474 1.00 82.44 84 ILE A O 1
ATOM 698 N N . ILE A 1 85 ? 19.970 -1.158 -25.061 1.00 86.31 85 ILE A N 1
ATOM 699 C CA . ILE A 1 85 ? 20.338 -0.759 -23.693 1.00 86.31 85 ILE A CA 1
ATOM 700 C C . ILE A 1 85 ? 19.268 0.159 -23.086 1.00 86.31 85 ILE A C 1
ATOM 702 O O . ILE A 1 85 ? 18.858 -0.054 -21.945 1.00 86.31 85 ILE A O 1
ATOM 706 N N . VAL A 1 86 ? 18.774 1.139 -23.847 1.00 85.44 86 VAL A N 1
ATOM 707 C CA . VAL A 1 86 ? 17.718 2.062 -23.397 1.00 85.44 86 VAL A CA 1
ATOM 708 C C . VAL A 1 86 ? 16.436 1.302 -23.056 1.00 85.44 86 VAL A C 1
ATOM 710 O O . VAL A 1 86 ? 15.865 1.520 -21.986 1.00 85.44 86 VAL A O 1
ATOM 713 N N . TYR A 1 87 ? 16.007 0.365 -23.906 1.00 83.44 87 TYR A N 1
ATOM 714 C CA . TYR A 1 87 ? 14.843 -0.473 -23.607 1.00 83.44 87 TYR A CA 1
ATOM 715 C C . TYR A 1 87 ? 15.034 -1.322 -22.354 1.00 83.44 87 TYR A C 1
ATOM 717 O O . TYR A 1 87 ? 14.114 -1.438 -21.547 1.00 83.44 87 TYR A O 1
ATOM 725 N N . LEU A 1 88 ? 16.225 -1.889 -22.167 1.00 85.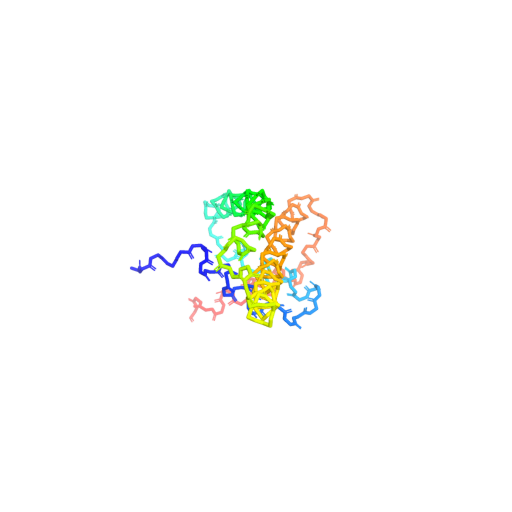62 88 LEU A N 1
ATOM 726 C CA . LEU A 1 88 ? 16.533 -2.730 -21.015 1.00 85.62 88 LEU A CA 1
ATOM 727 C C . LEU A 1 88 ? 16.484 -1.913 -19.713 1.00 85.62 88 LEU A C 1
ATOM 729 O O . LEU A 1 88 ? 15.878 -2.349 -18.733 1.00 85.62 88 LEU A O 1
ATOM 733 N N . LEU A 1 89 ? 17.029 -0.692 -19.722 1.00 87.94 89 LEU A N 1
ATOM 734 C CA . LEU A 1 89 ? 16.942 0.239 -18.593 1.00 87.94 89 LEU A CA 1
ATOM 735 C C . LEU A 1 89 ? 15.501 0.649 -18.287 1.00 87.94 89 LEU A C 1
ATOM 737 O O . LEU A 1 89 ? 15.104 0.643 -17.120 1.00 87.94 89 LEU A O 1
ATOM 741 N N . LEU A 1 90 ? 14.708 0.963 -19.313 1.00 84.62 90 LEU A N 1
ATOM 742 C CA . LEU A 1 90 ? 13.296 1.305 -19.137 1.00 84.62 90 LEU A CA 1
ATOM 743 C C . LEU A 1 90 ? 12.506 0.137 -18.569 1.00 84.62 90 LEU A C 1
ATOM 745 O O . LEU A 1 90 ? 11.750 0.327 -17.625 1.00 84.62 90 LEU A O 1
ATOM 749 N N . TYR A 1 91 ? 12.731 -1.074 -19.072 1.00 82.25 91 TYR A N 1
ATOM 750 C CA . TYR A 1 91 ? 12.048 -2.263 -18.583 1.00 82.25 91 TYR A CA 1
ATOM 751 C C . TYR A 1 91 ? 12.369 -2.537 -17.109 1.00 82.25 91 TYR A C 1
ATOM 753 O O . TYR A 1 91 ? 11.463 -2.718 -16.295 1.00 82.25 91 TYR A O 1
ATOM 761 N N . VAL A 1 92 ? 13.653 -2.497 -16.732 1.00 86.31 92 VAL A N 1
ATOM 762 C CA . VAL A 1 92 ? 14.082 -2.668 -15.333 1.00 86.31 92 VAL A CA 1
ATOM 763 C C . VAL A 1 92 ? 13.540 -1.542 -14.443 1.00 86.31 92 VAL A C 1
ATOM 765 O O . VAL A 1 92 ? 13.117 -1.800 -13.313 1.00 86.31 92 VAL A O 1
ATOM 768 N N . GLY A 1 93 ? 13.523 -0.303 -14.941 1.00 85.81 93 GLY A N 1
ATOM 769 C CA . GLY A 1 93 ? 12.952 0.852 -14.249 1.00 85.81 93 GLY A CA 1
ATOM 770 C C . GLY A 1 93 ? 11.454 0.692 -13.995 1.00 85.81 93 GLY A C 1
ATOM 771 O O . GLY A 1 93 ? 11.014 0.747 -12.845 1.00 85.81 93 GLY A O 1
ATOM 772 N N . SER A 1 94 ? 10.681 0.408 -15.043 1.00 83.06 94 SER A N 1
ATOM 773 C CA . SER A 1 94 ? 9.240 0.157 -14.967 1.00 83.06 94 SER A CA 1
ATOM 774 C C . SER A 1 94 ? 8.920 -1.005 -14.035 1.00 83.06 94 SER A C 1
ATOM 776 O O . SER A 1 94 ? 8.029 -0.878 -13.200 1.00 83.06 94 SER A O 1
ATOM 778 N N . LEU A 1 95 ? 9.677 -2.104 -14.097 1.00 83.19 95 LEU A N 1
ATOM 779 C CA . LEU A 1 95 ? 9.477 -3.252 -13.214 1.00 83.19 95 LEU A CA 1
ATOM 780 C C . LEU A 1 95 ? 9.613 -2.868 -11.734 1.00 83.19 95 LEU A C 1
ATOM 782 O O . LEU A 1 95 ? 8.778 -3.262 -10.915 1.00 83.19 95 LEU A O 1
ATOM 786 N N . LYS A 1 96 ? 10.636 -2.078 -11.377 1.00 86.00 96 LYS A N 1
ATOM 787 C CA . LYS A 1 96 ? 10.821 -1.585 -10.001 1.00 86.00 96 LYS A CA 1
ATOM 788 C C . LYS A 1 96 ? 9.661 -0.693 -9.561 1.00 86.00 96 LYS A C 1
ATOM 790 O O . LYS A 1 96 ? 9.151 -0.878 -8.456 1.00 86.00 96 LYS A O 1
ATOM 795 N N . ILE A 1 97 ? 9.240 0.231 -10.424 1.00 85.00 97 ILE A N 1
ATOM 796 C CA . ILE A 1 97 ? 8.135 1.160 -10.158 1.00 85.00 97 ILE A CA 1
ATOM 797 C C . ILE A 1 97 ? 6.831 0.384 -9.931 1.00 85.00 97 ILE A C 1
ATOM 799 O O . ILE A 1 97 ? 6.208 0.530 -8.881 1.00 85.00 97 ILE A O 1
ATOM 803 N N . ILE A 1 98 ? 6.469 -0.509 -10.857 1.00 83.38 98 ILE A N 1
ATOM 804 C CA . ILE A 1 98 ? 5.263 -1.346 -10.772 1.00 83.38 98 ILE A CA 1
ATOM 805 C C . ILE A 1 98 ? 5.289 -2.191 -9.499 1.00 83.38 98 ILE A C 1
ATOM 807 O O . ILE A 1 98 ? 4.313 -2.225 -8.757 1.00 83.38 98 ILE A O 1
ATOM 811 N N . THR A 1 99 ? 6.418 -2.835 -9.197 1.00 84.75 99 THR A N 1
ATOM 812 C CA . THR A 1 99 ? 6.546 -3.660 -7.986 1.00 84.75 99 THR A CA 1
ATOM 813 C C . THR A 1 99 ? 6.328 -2.839 -6.713 1.00 84.75 99 THR A C 1
ATOM 815 O O . THR A 1 99 ? 5.742 -3.346 -5.757 1.00 84.75 99 THR A O 1
ATOM 818 N N . SER A 1 100 ? 6.791 -1.585 -6.681 1.00 86.44 100 SER A N 1
ATOM 819 C CA . SER A 1 100 ? 6.552 -0.681 -5.551 1.00 86.44 100 SER A CA 1
ATOM 820 C C . SER A 1 100 ? 5.067 -0.357 -5.409 1.00 86.44 100 SER A C 1
ATOM 822 O O . SER A 1 100 ? 4.501 -0.575 -4.340 1.00 86.44 100 SER A O 1
ATOM 824 N N . PHE A 1 101 ? 4.418 0.062 -6.499 1.00 86.38 101 PHE A N 1
ATOM 825 C CA . PHE A 1 101 ? 2.989 0.378 -6.504 1.00 86.38 101 PHE A CA 1
ATOM 826 C C . PHE A 1 101 ? 2.121 -0.819 -6.108 1.00 86.38 101 PHE A C 1
ATOM 828 O O . PHE A 1 101 ? 1.225 -0.681 -5.284 1.00 86.38 101 PHE A O 1
ATOM 835 N N . VAL A 1 102 ? 2.427 -2.019 -6.608 1.00 85.75 102 VAL A N 1
ATOM 836 C CA . VAL A 1 102 ? 1.705 -3.247 -6.237 1.00 85.75 102 VAL A CA 1
ATOM 837 C C . VAL A 1 102 ? 1.848 -3.550 -4.743 1.00 85.75 102 VAL A C 1
ATOM 839 O O . VAL A 1 102 ? 0.890 -3.993 -4.110 1.00 85.75 102 VAL A O 1
ATOM 842 N N . LYS A 1 103 ? 3.027 -3.324 -4.148 1.00 87.31 103 LYS A N 1
ATOM 843 C CA . LYS A 1 103 ? 3.227 -3.522 -2.703 1.00 87.31 103 LYS A CA 1
ATOM 844 C C . LYS A 1 103 ? 2.401 -2.539 -1.878 1.00 87.31 103 LYS A C 1
ATOM 846 O O . LYS A 1 103 ? 1.757 -2.974 -0.927 1.00 87.31 103 LYS A O 1
ATOM 851 N N . GLU A 1 104 ? 2.416 -1.260 -2.246 1.00 89.88 104 GLU A N 1
ATOM 852 C CA . GLU A 1 104 ? 1.614 -0.216 -1.596 1.00 89.88 104 GLU A CA 1
ATOM 853 C C . GLU A 1 104 ? 0.117 -0.531 -1.717 1.00 89.88 104 GLU A C 1
ATOM 855 O O . GLU A 1 104 ? -0.576 -0.622 -0.707 1.00 89.88 104 GLU A O 1
ATOM 860 N N . TYR A 1 105 ? -0.352 -0.845 -2.925 1.00 89.69 105 TYR A N 1
ATOM 861 C CA . TYR A 1 105 ? -1.740 -1.214 -3.207 1.00 89.69 105 TYR A CA 1
ATOM 862 C C . TYR A 1 105 ? -2.225 -2.397 -2.365 1.00 89.69 105 TYR A C 1
ATOM 864 O O . TYR A 1 105 ? -3.281 -2.341 -1.734 1.00 89.69 105 TYR A O 1
ATOM 872 N N . ARG A 1 106 ? -1.445 -3.485 -2.324 1.00 88.81 106 ARG A N 1
ATOM 873 C CA . ARG A 1 106 ? -1.789 -4.668 -1.521 1.00 88.81 106 ARG A CA 1
ATOM 874 C C . ARG A 1 106 ? -1.823 -4.351 -0.032 1.00 88.81 106 ARG A C 1
ATOM 876 O O . ARG A 1 106 ? -2.631 -4.934 0.683 1.00 88.81 106 ARG A O 1
ATOM 883 N N . PHE A 1 107 ? -0.948 -3.465 0.434 1.00 92.50 107 PHE A N 1
ATOM 884 C CA . PHE A 1 107 ? -0.931 -3.049 1.828 1.00 92.50 107 PHE A CA 1
ATOM 885 C C . PHE A 1 107 ? -2.151 -2.193 2.186 1.00 92.50 107 PHE A C 1
ATOM 887 O O . PHE A 1 107 ? -2.783 -2.460 3.201 1.00 92.50 107 PHE A O 1
ATOM 894 N N . TYR A 1 108 ? -2.515 -1.210 1.357 1.00 92.44 108 TYR A N 1
ATOM 895 C CA . TYR A 1 108 ? -3.681 -0.356 1.615 1.00 92.44 108 TYR A CA 1
ATOM 896 C C . TYR A 1 108 ? -4.988 -1.144 1.605 1.00 92.44 108 TYR A C 1
ATOM 898 O O . TYR A 1 108 ? -5.811 -0.956 2.498 1.00 92.44 108 TYR A O 1
ATOM 906 N N . ASN A 1 109 ? -5.142 -2.084 0.667 1.00 91.44 109 ASN A N 1
ATOM 907 C CA . ASN A 1 109 ? -6.286 -2.996 0.673 1.00 91.44 109 ASN A CA 1
ATOM 908 C C . ASN A 1 109 ? -6.307 -3.867 1.930 1.00 91.44 109 ASN A C 1
ATOM 910 O O . ASN A 1 109 ? -7.327 -3.920 2.602 1.00 91.44 109 ASN A O 1
ATOM 914 N N . LEU A 1 110 ? -5.169 -4.456 2.319 1.00 90.88 110 LEU A N 1
ATOM 915 C CA . LEU A 1 110 ? -5.085 -5.232 3.559 1.00 90.88 110 LEU A CA 1
ATOM 916 C C . LEU A 1 110 ? -5.473 -4.401 4.790 1.00 90.88 110 LEU A C 1
ATOM 918 O O . LEU A 1 110 ? -6.115 -4.914 5.707 1.00 90.88 110 LEU A O 1
ATOM 922 N N . TYR A 1 111 ? -5.083 -3.125 4.820 1.00 93.25 111 TYR A N 1
ATOM 923 C CA . TYR A 1 111 ? -5.449 -2.215 5.897 1.00 93.25 111 TYR A CA 1
ATOM 924 C C . TYR A 1 111 ? -6.970 -2.035 5.950 1.00 93.25 111 TYR A C 1
ATOM 926 O O . TYR A 1 111 ? -7.575 -2.260 6.997 1.00 93.25 111 TYR A O 1
ATOM 934 N N . LEU A 1 112 ? -7.597 -1.684 4.825 1.00 92.25 112 LEU A N 1
ATOM 935 C CA . LEU A 1 112 ? -9.049 -1.507 4.748 1.00 92.25 112 LEU A CA 1
ATOM 936 C C . LEU A 1 112 ? -9.816 -2.795 5.069 1.00 92.25 112 LEU A C 1
ATOM 938 O O . LEU A 1 112 ? -10.794 -2.742 5.812 1.00 92.25 112 LEU A O 1
ATOM 942 N N . ASP A 1 113 ? -9.353 -3.943 4.577 1.00 88.31 113 ASP A N 1
ATOM 943 C CA . ASP A 1 113 ? -9.939 -5.250 4.885 1.00 88.31 113 ASP A CA 1
ATOM 944 C C . ASP A 1 113 ? -9.876 -5.535 6.387 1.00 88.31 113 ASP A C 1
ATOM 946 O O . ASP A 1 113 ? -10.869 -5.935 6.985 1.00 88.31 113 ASP A O 1
ATOM 950 N N . THR A 1 114 ? -8.744 -5.230 7.029 1.00 86.75 114 THR A N 1
ATOM 951 C CA . THR A 1 114 ? -8.589 -5.385 8.482 1.00 86.75 114 THR A CA 1
ATOM 952 C C . THR A 1 114 ? -9.559 -4.480 9.250 1.00 86.75 114 THR A C 1
ATOM 954 O O . THR A 1 114 ? -10.158 -4.921 10.230 1.00 86.75 114 THR A O 1
ATOM 957 N N . ILE A 1 115 ? -9.758 -3.231 8.811 1.00 87.69 115 ILE A N 1
ATOM 958 C CA . ILE A 1 115 ? -10.754 -2.320 9.406 1.00 87.69 115 ILE A CA 1
ATOM 959 C C . ILE A 1 115 ? -12.170 -2.890 9.249 1.00 87.69 115 ILE A C 1
ATOM 961 O O . ILE A 1 115 ? -12.953 -2.880 10.203 1.00 87.69 115 ILE A O 1
ATOM 965 N N . ASN A 1 116 ? -12.510 -3.392 8.061 1.00 85.88 116 ASN A N 1
ATOM 966 C CA . ASN A 1 116 ? -13.819 -3.986 7.797 1.00 85.88 116 ASN A CA 1
ATOM 967 C C . ASN A 1 116 ? -14.044 -5.230 8.663 1.00 85.88 116 ASN A C 1
ATOM 969 O O . ASN A 1 116 ? -15.089 -5.352 9.298 1.00 85.88 116 ASN A O 1
ATOM 973 N N . ASP A 1 117 ? -13.041 -6.096 8.781 1.00 81.25 117 ASP A N 1
ATOM 974 C CA . ASP A 1 117 ? -13.094 -7.284 9.628 1.00 81.25 117 ASP A CA 1
ATOM 975 C C . ASP A 1 117 ? -13.248 -6.942 11.124 1.00 81.25 117 ASP A C 1
ATOM 977 O O . ASP A 1 117 ? -13.928 -7.675 11.854 1.00 81.25 117 ASP A O 1
ATOM 981 N N . ILE A 1 118 ? -12.656 -5.831 11.590 1.00 80.50 118 ILE A N 1
ATOM 982 C CA . ILE A 1 118 ? -12.894 -5.279 12.936 1.00 80.50 118 ILE A CA 1
ATOM 983 C C . ILE A 1 118 ? -14.366 -4.857 13.081 1.00 80.50 118 ILE A C 1
ATOM 985 O O . ILE A 1 118 ? -15.018 -5.229 14.060 1.00 80.50 118 ILE A O 1
ATOM 989 N N . ARG A 1 119 ? -14.911 -4.099 12.117 1.00 79.00 119 ARG A N 1
ATOM 990 C CA . ARG A 1 119 ? -16.303 -3.602 12.148 1.00 79.00 119 ARG A CA 1
ATOM 991 C C . ARG A 1 119 ? -17.331 -4.726 12.110 1.00 79.00 119 ARG A C 1
ATOM 993 O O . ARG A 1 119 ? -18.301 -4.701 12.864 1.00 79.00 119 ARG A O 1
ATOM 1000 N N . GLU A 1 120 ? -17.100 -5.728 11.271 1.00 76.50 120 GLU A N 1
ATOM 1001 C CA . GLU A 1 120 ? -17.962 -6.904 11.125 1.00 76.50 120 GLU A CA 1
ATOM 1002 C C . GLU A 1 120 ? -17.803 -7.906 12.280 1.00 76.50 120 GLU A C 1
ATOM 1004 O O . GLU A 1 120 ? -18.445 -8.957 12.278 1.00 76.50 120 GLU A O 1
ATOM 1009 N N . LYS A 1 121 ? -16.959 -7.598 13.278 1.00 66.00 121 LYS A N 1
ATOM 1010 C CA . LYS A 1 121 ? -16.632 -8.469 14.421 1.00 66.00 121 LYS A CA 1
ATOM 1011 C C . LYS A 1 121 ? -16.084 -9.843 14.002 1.00 66.00 121 LYS A C 1
ATOM 1013 O O . LYS A 1 121 ? -16.078 -10.774 14.808 1.00 66.00 121 LYS A O 1
ATOM 1018 N N . LYS A 1 122 ? -15.615 -9.979 12.755 1.00 57.59 122 LYS A N 1
ATOM 1019 C CA . LYS A 1 122 ? -14.993 -11.197 12.207 1.00 57.59 122 LYS A CA 1
ATOM 1020 C C . LYS A 1 122 ? -13.607 -11.406 12.794 1.00 57.59 122 LYS A C 1
ATOM 1022 O O . LYS A 1 122 ? -13.245 -12.525 13.158 1.00 57.59 122 LYS A O 1
ATOM 1027 N N . ILE A 1 123 ? -12.865 -10.317 12.978 1.00 52.59 123 ILE A N 1
ATOM 1028 C CA . ILE A 1 123 ? -11.764 -10.298 13.929 1.00 52.59 123 ILE A CA 1
ATOM 1029 C C . ILE A 1 123 ? -12.402 -10.117 15.303 1.00 52.59 123 ILE A C 1
ATOM 1031 O O . ILE A 1 123 ? -12.650 -9.005 15.767 1.00 52.59 123 ILE A O 1
ATOM 1035 N N . ILE A 1 124 ? -12.649 -11.238 15.984 1.00 45.41 124 ILE A N 1
ATOM 1036 C CA . ILE A 1 124 ? -12.690 -11.221 17.441 1.00 45.41 124 ILE A CA 1
ATOM 1037 C C . ILE A 1 124 ? -11.267 -10.844 17.831 1.00 45.41 124 ILE A C 1
ATOM 1039 O O . ILE A 1 124 ? -10.378 -11.700 17.873 1.00 45.41 124 ILE A O 1
ATOM 1043 N N . VAL A 1 125 ? -11.020 -9.552 18.059 1.00 50.03 125 VAL A N 1
ATOM 1044 C CA . VAL A 1 125 ? -9.844 -9.130 18.808 1.00 50.03 125 VAL A CA 1
ATOM 1045 C C . VAL A 1 125 ? -9.999 -9.880 20.120 1.00 50.03 125 VAL A C 1
ATOM 1047 O O . VAL A 1 125 ? -10.887 -9.557 20.909 1.00 50.03 125 VAL A O 1
ATOM 1050 N N . SER A 1 126 ? -9.285 -11.004 20.279 1.00 40.69 126 SER A N 1
ATOM 1051 C CA . SER A 1 126 ? -9.456 -11.842 21.465 1.00 40.69 126 SER A CA 1
ATOM 1052 C C . SER A 1 126 ? -9.336 -10.893 22.644 1.00 40.69 126 SER A C 1
ATOM 1054 O O . SER A 1 126 ? -8.424 -10.069 22.616 1.00 40.69 126 SER A O 1
ATOM 1056 N N . LYS A 1 127 ? -10.243 -10.943 23.620 1.00 44.19 127 LYS A N 1
ATOM 1057 C CA . LYS A 1 127 ? -10.229 -10.035 24.780 1.00 44.19 127 LYS A CA 1
ATOM 1058 C C . LYS A 1 127 ? -8.810 -9.808 25.335 1.00 44.19 127 LYS A C 1
ATOM 1060 O O . LYS A 1 127 ? -8.445 -8.682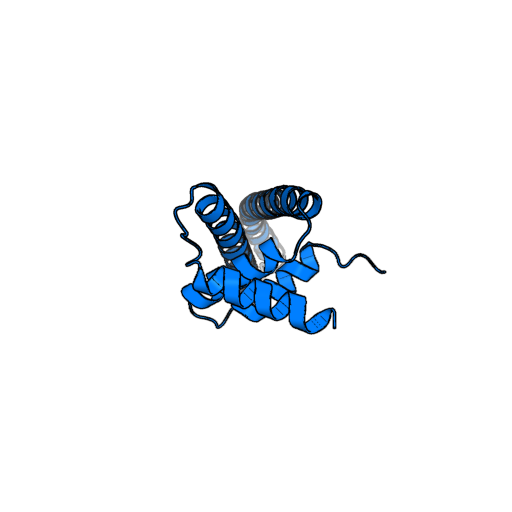 25.615 1.00 44.19 127 LYS A O 1
ATOM 1065 N N . LYS A 1 128 ? -7.967 -10.851 25.294 1.00 43.50 128 LYS A N 1
ATOM 1066 C CA . LYS A 1 128 ? -6.526 -10.843 25.610 1.00 43.50 128 LYS A CA 1
ATOM 1067 C C . LYS A 1 128 ? -5.642 -9.852 24.841 1.00 43.50 128 LYS A C 1
ATOM 1069 O O . LYS A 1 128 ? -4.598 -9.469 25.348 1.00 43.50 128 LYS A O 1
ATOM 1074 N N . LEU A 1 129 ? -5.969 -9.510 23.600 1.00 49.47 129 LEU A N 1
ATOM 1075 C CA . LEU A 1 129 ? -5.200 -8.591 22.764 1.00 49.47 129 LEU A CA 1
ATOM 1076 C C . LEU A 1 129 ? -5.645 -7.141 22.988 1.00 49.47 129 LEU A C 1
ATOM 1078 O O . LEU A 1 129 ? -4.790 -6.268 23.034 1.00 49.47 129 LEU A O 1
ATOM 1082 N N . VAL A 1 130 ? -6.947 -6.915 23.215 1.00 50.81 130 VAL A N 1
ATOM 1083 C CA . VAL A 1 130 ? -7.469 -5.624 23.696 1.00 50.81 130 VAL A CA 1
ATOM 1084 C C . VAL A 1 130 ? -6.919 -5.333 25.094 1.00 50.81 130 VAL A C 1
ATOM 1086 O O . VAL A 1 130 ? -6.284 -4.306 25.269 1.00 50.81 130 VAL A O 1
ATOM 1089 N N . GLU A 1 131 ? -7.010 -6.285 26.032 1.00 46.16 131 GLU A N 1
ATOM 1090 C CA . GLU A 1 131 ? -6.448 -6.160 27.389 1.00 46.16 131 GLU A CA 1
ATOM 1091 C C . GLU A 1 131 ? -4.938 -5.905 27.367 1.00 46.16 131 GLU A C 1
ATOM 1093 O O . GLU A 1 131 ? -4.435 -5.098 28.137 1.00 46.16 131 GLU A O 1
ATOM 1098 N N . LYS A 1 132 ? -4.181 -6.557 26.473 1.00 48.72 132 LYS A N 1
ATOM 1099 C CA . LYS A 1 132 ? -2.734 -6.316 26.364 1.00 48.72 132 LYS A CA 1
ATOM 1100 C C . LYS A 1 132 ? -2.411 -4.919 25.820 1.00 48.72 132 LYS A C 1
ATOM 1102 O O . LYS A 1 132 ? -1.369 -4.372 26.172 1.00 48.72 132 LYS A O 1
ATOM 1107 N N . ILE A 1 133 ? -3.266 -4.366 24.960 1.00 51.44 133 ILE A N 1
ATOM 1108 C CA . ILE A 1 133 ? -3.114 -3.013 24.410 1.00 51.44 133 ILE A CA 1
ATOM 1109 C C . ILE A 1 133 ? -3.563 -1.962 25.441 1.00 51.44 133 ILE A C 1
ATOM 1111 O O . ILE A 1 133 ? -2.854 -0.977 25.621 1.00 51.44 133 ILE A O 1
ATOM 1115 N N . GLU A 1 134 ? -4.660 -2.198 26.166 1.00 45.81 134 GLU A N 1
ATOM 1116 C CA . GLU A 1 134 ? -5.155 -1.338 27.255 1.00 45.81 134 GLU A CA 1
ATOM 1117 C C . GLU A 1 134 ? -4.163 -1.288 28.433 1.00 45.81 134 GLU A C 1
ATOM 1119 O O . GLU A 1 134 ? -3.773 -0.202 28.857 1.00 45.81 134 GLU A O 1
ATOM 1124 N N . LEU A 1 135 ? -3.620 -2.434 28.868 1.00 47.09 135 LEU A N 1
ATOM 1125 C CA . LEU A 1 135 ? -2.613 -2.502 29.942 1.00 47.09 135 LEU A CA 1
ATOM 1126 C C . LEU A 1 135 ? -1.283 -1.809 29.593 1.00 47.09 135 LEU A C 1
ATOM 1128 O O . LEU A 1 135 ? -0.570 -1.369 30.490 1.00 47.09 135 LEU A O 1
ATOM 1132 N N . GLN A 1 136 ? -0.918 -1.710 28.309 1.00 46.12 136 GLN A N 1
ATOM 1133 C CA . GLN A 1 136 ? 0.271 -0.957 27.876 1.00 46.12 136 GLN A CA 1
ATOM 1134 C C . GLN A 1 136 ? 0.036 0.556 27.787 1.00 46.12 136 GLN A C 1
ATOM 1136 O O . GLN A 1 136 ? 1.008 1.313 27.691 1.00 46.12 136 GLN A O 1
ATOM 1141 N N . TYR A 1 137 ? -1.224 0.991 27.757 1.00 42.44 137 TYR A N 1
ATOM 1142 C CA . TYR A 1 137 ? -1.587 2.400 27.684 1.00 42.44 137 TYR A CA 1
ATOM 1143 C C . TYR A 1 137 ? -1.672 3.011 29.086 1.00 42.44 137 TYR A C 1
ATOM 1145 O O . TYR A 1 137 ? -1.064 4.054 29.313 1.00 42.44 137 TYR A O 1
ATOM 1153 N N . ASP A 1 138 ? -2.290 2.312 30.044 1.00 37.81 138 ASP A N 1
ATOM 1154 C CA . ASP A 1 138 ? -2.360 2.764 31.444 1.00 37.81 138 ASP A CA 1
ATOM 1155 C C . ASP A 1 138 ? -0.976 2.828 32.114 1.00 37.81 138 ASP A C 1
ATOM 1157 O O . ASP A 1 138 ? -0.694 3.750 32.871 1.00 37.81 138 ASP A O 1
ATOM 1161 N N . SER A 1 139 ? -0.039 1.945 31.748 1.00 39.12 139 SER A N 1
ATOM 1162 C CA . SER A 1 139 ? 1.324 1.951 32.306 1.00 39.12 139 SER A CA 1
ATOM 1163 C C . SER A 1 139 ? 2.228 3.092 31.803 1.00 39.12 139 SER A C 1
ATOM 1165 O O . SER A 1 139 ? 3.416 3.109 32.117 1.00 39.12 139 SER A O 1
ATOM 1167 N N . LYS A 1 140 ? 1.735 3.967 30.919 1.00 40.22 140 LYS A N 1
ATOM 1168 C CA . LYS A 1 140 ? 2.458 5.158 30.426 1.00 40.22 140 LYS A CA 1
ATOM 1169 C C . LYS A 1 140 ? 1.862 6.470 30.935 1.00 40.22 140 LYS A C 1
ATOM 1171 O O . LYS A 1 140 ? 2.377 7.530 30.581 1.00 40.22 140 LYS A O 1
ATOM 1176 N N . VAL A 1 141 ? 0.769 6.390 31.692 1.00 44.59 141 VAL A N 1
ATOM 1177 C CA . VAL A 1 141 ? 0.046 7.541 32.247 1.00 44.59 141 VAL A CA 1
ATOM 1178 C C . VAL A 1 141 ? 0.273 7.670 33.766 1.00 44.59 141 VAL A C 1
ATOM 1180 O O . VAL A 1 141 ? -0.110 8.686 34.339 1.00 44.59 141 VAL A O 1
ATOM 1183 N N . GLU A 1 142 ? 0.967 6.711 34.395 1.00 37.16 142 GLU A N 1
ATOM 1184 C CA . GLU A 1 142 ? 1.548 6.832 35.749 1.00 37.16 142 GLU A CA 1
ATOM 1185 C C . GLU A 1 142 ? 2.999 7.337 35.737 1.00 37.16 142 GLU A C 1
ATOM 1187 O O . GLU A 1 142 ? 3.814 6.823 34.932 1.00 37.16 142 GLU A O 1
#

Organism: NCBI:txid29363